Protein AF-A0A8T5K8Q3-F1 (afdb_monomer)

Structure (mmCIF, N/CA/C/O backbone):
data_AF-A0A8T5K8Q3-F1
#
_entry.id   AF-A0A8T5K8Q3-F1
#
loop_
_atom_site.group_PDB
_atom_site.id
_atom_site.type_symbol
_atom_site.label_atom_id
_atom_site.label_alt_id
_atom_site.label_comp_id
_atom_site.label_asym_id
_atom_site.label_entity_id
_atom_site.label_seq_id
_atom_site.pdbx_PDB_ins_code
_atom_site.Cartn_x
_atom_site.Cartn_y
_atom_site.Cartn_z
_atom_site.occupancy
_atom_site.B_iso_or_equiv
_atom_site.auth_seq_id
_atom_site.auth_comp_id
_atom_site.auth_asym_id
_atom_site.auth_atom_id
_atom_site.pdbx_PDB_model_num
ATOM 1 N N . MET A 1 1 ? 31.824 -0.036 -21.227 1.00 46.78 1 MET A N 1
ATOM 2 C CA . MET A 1 1 ? 31.508 -0.936 -20.089 1.00 46.78 1 MET A CA 1
ATOM 3 C C . MET A 1 1 ? 30.564 -0.285 -19.057 1.00 46.78 1 MET A C 1
ATOM 5 O O . MET A 1 1 ? 30.543 -0.722 -17.918 1.00 46.78 1 MET A O 1
ATOM 9 N N . ALA A 1 2 ? 29.751 0.719 -19.426 1.00 45.94 2 ALA A N 1
ATOM 10 C CA . ALA A 1 2 ? 28.902 1.467 -18.480 1.00 45.94 2 ALA A CA 1
ATOM 11 C C . ALA A 1 2 ? 27.417 1.026 -18.449 1.00 45.94 2 ALA A C 1
ATOM 13 O O . ALA A 1 2 ? 26.650 1.515 -17.624 1.00 45.94 2 ALA A O 1
ATOM 14 N N . GLU A 1 3 ? 26.997 0.092 -19.309 1.00 55.12 3 GLU A N 1
ATOM 15 C CA . GLU A 1 3 ? 25.583 -0.316 -19.416 1.00 55.12 3 GLU A CA 1
ATOM 16 C C . GLU A 1 3 ? 25.153 -1.385 -18.399 1.00 55.12 3 GLU A C 1
ATOM 18 O O . GLU A 1 3 ? 24.040 -1.319 -17.881 1.00 55.12 3 GLU A O 1
ATOM 23 N N . THR A 1 4 ? 26.027 -2.324 -18.020 1.00 54.06 4 THR A N 1
ATOM 24 C CA . THR A 1 4 ? 25.674 -3.393 -17.061 1.00 54.06 4 THR A CA 1
ATOM 25 C C . THR A 1 4 ? 25.500 -2.879 -15.628 1.00 54.06 4 THR A C 1
ATOM 27 O O . THR A 1 4 ? 24.653 -3.384 -14.891 1.00 54.06 4 THR A 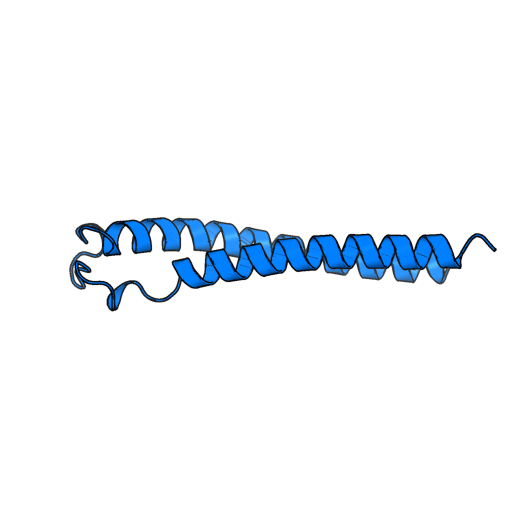O 1
ATOM 30 N N . GLY A 1 5 ? 26.247 -1.837 -15.242 1.00 55.88 5 GLY A N 1
ATOM 31 C CA . GLY A 1 5 ? 26.129 -1.200 -13.926 1.00 55.88 5 GLY A CA 1
ATOM 32 C C . GLY A 1 5 ? 24.801 -0.462 -13.728 1.00 55.88 5 GLY A C 1
ATOM 33 O O . GLY A 1 5 ? 24.216 -0.534 -12.649 1.00 55.88 5 GLY A O 1
ATOM 34 N N . SER A 1 6 ? 24.281 0.183 -14.781 1.00 62.59 6 SER A N 1
ATOM 35 C CA . SER A 1 6 ? 22.993 0.889 -14.718 1.00 62.59 6 SER A CA 1
ATOM 36 C C . SER A 1 6 ? 21.811 -0.074 -14.609 1.00 62.59 6 SER A C 1
ATOM 38 O O . SER A 1 6 ? 20.881 0.199 -13.856 1.00 62.59 6 SER A O 1
ATOM 40 N N . LEU A 1 7 ? 21.862 -1.223 -15.293 1.00 64.56 7 LEU A N 1
ATOM 41 C CA . LEU A 1 7 ? 20.812 -2.248 -15.235 1.00 64.56 7 LEU A CA 1
ATOM 42 C C . LEU A 1 7 ? 20.738 -2.927 -13.861 1.00 64.56 7 LEU A C 1
ATOM 44 O O . LEU A 1 7 ? 19.664 -2.981 -13.269 1.00 64.56 7 LEU A O 1
ATOM 48 N N . MET A 1 8 ? 21.871 -3.372 -13.309 1.00 69.62 8 MET A N 1
ATOM 49 C CA . MET A 1 8 ? 21.898 -3.983 -11.970 1.00 69.62 8 MET A CA 1
ATOM 50 C C . MET A 1 8 ? 21.522 -2.989 -10.861 1.00 69.62 8 MET A C 1
ATOM 52 O O . MET A 1 8 ? 20.864 -3.373 -9.896 1.00 69.62 8 MET A O 1
ATOM 56 N N . GLY A 1 9 ? 21.870 -1.705 -11.015 1.00 71.69 9 GLY A N 1
ATOM 57 C CA . GLY A 1 9 ? 21.434 -0.642 -10.106 1.00 71.69 9 GLY A CA 1
ATOM 58 C C . GLY A 1 9 ? 19.925 -0.377 -10.167 1.00 71.69 9 GLY A C 1
ATOM 59 O O . GLY A 1 9 ? 19.278 -0.267 -9.126 1.00 71.69 9 GLY A O 1
ATOM 60 N N . MET A 1 10 ? 19.342 -0.339 -11.372 1.00 71.56 10 MET A N 1
ATOM 61 C CA . MET A 1 10 ? 17.894 -0.160 -11.558 1.00 71.56 10 MET A CA 1
ATOM 62 C C . MET A 1 10 ? 17.098 -1.343 -11.003 1.00 71.56 10 MET A C 1
ATOM 64 O O . MET A 1 10 ? 16.101 -1.147 -10.310 1.00 71.56 10 MET A O 1
ATOM 68 N N . VAL A 1 11 ? 17.565 -2.568 -11.258 1.00 72.25 11 VAL A N 1
ATOM 69 C CA . VAL A 1 11 ? 16.951 -3.792 -10.729 1.00 72.25 11 VAL A CA 1
ATOM 70 C C . VAL A 1 11 ? 17.038 -3.823 -9.199 1.00 72.25 11 VAL A C 1
ATOM 72 O O . VAL A 1 11 ? 16.046 -4.129 -8.542 1.00 72.25 11 VAL A O 1
ATOM 75 N N . GLY A 1 12 ? 18.174 -3.432 -8.610 1.00 75.62 12 GLY A N 1
ATOM 76 C CA . GLY A 1 12 ? 18.335 -3.349 -7.155 1.00 75.62 12 GLY A CA 1
ATOM 77 C C . GLY A 1 12 ? 17.386 -2.345 -6.490 1.00 75.62 12 GLY A C 1
ATOM 78 O O . GLY A 1 12 ? 16.754 -2.667 -5.482 1.00 75.62 12 GLY A O 1
ATOM 79 N N . ALA A 1 13 ? 17.220 -1.157 -7.078 1.00 75.12 13 ALA A N 1
ATOM 80 C CA . ALA A 1 13 ? 16.266 -0.159 -6.593 1.00 75.12 13 ALA A CA 1
ATOM 81 C C . ALA A 1 13 ? 14.812 -0.656 -6.691 1.00 75.12 13 ALA A C 1
ATOM 83 O O . ALA A 1 13 ? 14.013 -0.437 -5.780 1.00 75.12 13 ALA A O 1
ATOM 84 N N . PHE A 1 14 ? 14.481 -1.380 -7.761 1.00 71.50 14 PHE A N 1
ATOM 85 C CA . PHE A 1 14 ? 13.155 -1.960 -7.955 1.00 71.50 14 PHE A CA 1
ATOM 86 C C . PHE A 1 14 ? 12.837 -3.042 -6.918 1.00 71.50 14 PHE A C 1
ATOM 88 O O . PHE A 1 14 ? 11.760 -3.035 -6.325 1.00 71.50 14 PHE A O 1
ATOM 95 N N . ILE A 1 15 ? 13.793 -3.935 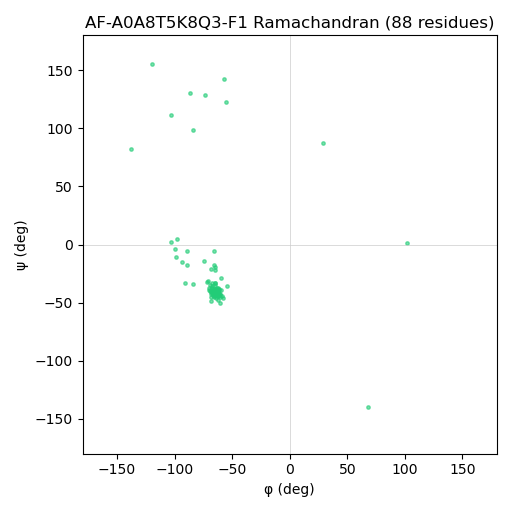-6.647 1.00 78.12 15 ILE A N 1
ATOM 96 C CA . ILE A 1 15 ? 13.661 -4.977 -5.623 1.00 78.12 15 ILE A CA 1
ATOM 97 C C . ILE A 1 15 ? 13.471 -4.343 -4.239 1.00 78.12 15 ILE A C 1
ATOM 99 O O . ILE A 1 15 ? 12.607 -4.782 -3.486 1.00 78.12 15 ILE A O 1
ATOM 103 N N . ALA A 1 16 ? 14.205 -3.276 -3.913 1.00 74.50 16 ALA A N 1
ATOM 104 C CA . ALA A 1 16 ? 14.054 -2.580 -2.636 1.00 74.50 16 ALA A CA 1
ATOM 105 C C . ALA A 1 16 ? 12.647 -1.977 -2.455 1.00 74.50 16 ALA A C 1
ATOM 107 O O . ALA A 1 16 ? 12.037 -2.135 -1.395 1.00 74.50 16 ALA A O 1
ATOM 108 N N . VAL A 1 17 ? 12.106 -1.337 -3.497 1.00 79.50 17 VAL A N 1
ATOM 109 C CA . VAL A 1 17 ? 10.746 -0.772 -3.479 1.00 79.50 17 VAL A CA 1
ATOM 110 C C . VAL A 1 17 ? 9.690 -1.877 -3.402 1.00 79.50 17 VAL A C 1
ATOM 112 O O . VAL A 1 17 ? 8.752 -1.767 -2.615 1.00 79.50 17 VAL A O 1
ATOM 115 N N . ALA A 1 18 ? 9.863 -2.968 -4.152 1.00 72.75 18 ALA A N 1
ATOM 116 C CA . ALA A 1 18 ? 8.961 -4.116 -4.124 1.00 72.75 18 ALA A CA 1
ATOM 117 C C . ALA A 1 18 ? 8.945 -4.820 -2.755 1.00 72.75 18 ALA A C 1
ATOM 119 O O . ALA A 1 18 ? 7.877 -5.200 -2.284 1.00 72.75 18 ALA A O 1
ATOM 120 N N . ILE A 1 19 ? 10.097 -4.949 -2.085 1.00 81.25 19 ILE A N 1
ATOM 121 C CA . ILE A 1 19 ? 10.188 -5.521 -0.732 1.00 81.25 19 ILE A CA 1
ATOM 122 C C . ILE A 1 19 ? 9.524 -4.598 0.293 1.00 81.25 19 ILE A C 1
ATOM 124 O O . ILE A 1 19 ? 8.751 -5.075 1.119 1.00 81.25 19 ILE A O 1
ATOM 128 N N . MET A 1 20 ? 9.770 -3.284 0.236 1.00 80.00 20 MET A N 1
ATOM 129 C CA . MET A 1 20 ? 9.121 -2.331 1.148 1.00 80.00 20 MET A CA 1
ATOM 130 C C . MET A 1 20 ? 7.600 -2.310 0.975 1.00 80.00 20 MET A C 1
ATOM 132 O O . MET A 1 20 ? 6.868 -2.314 1.963 1.00 80.00 20 MET A O 1
ATOM 136 N N . LEU A 1 21 ? 7.119 -2.368 -0.270 1.00 78.06 21 LEU A N 1
ATOM 137 C CA . LEU A 1 21 ? 5.694 -2.522 -0.556 1.00 78.06 21 LEU A CA 1
ATOM 138 C C . LEU A 1 21 ? 5.161 -3.873 -0.069 1.00 78.06 21 LEU A C 1
ATOM 140 O O . LEU A 1 21 ? 4.102 -3.900 0.543 1.00 78.06 21 LEU A O 1
ATOM 144 N N . GLY A 1 22 ? 5.891 -4.971 -0.274 1.00 73.38 22 GLY A N 1
ATOM 145 C CA . GLY A 1 22 ? 5.491 -6.309 0.170 1.00 73.38 22 GLY A CA 1
ATOM 146 C C . GLY A 1 22 ? 5.414 -6.457 1.692 1.00 73.38 22 GLY A C 1
ATOM 147 O O . GLY A 1 22 ? 4.499 -7.084 2.209 1.00 73.38 22 GLY A O 1
ATOM 148 N N . ILE A 1 23 ? 6.329 -5.845 2.443 1.00 76.94 23 ILE A N 1
ATOM 149 C CA . ILE A 1 23 ? 6.237 -5.829 3.910 1.00 76.94 23 ILE A CA 1
ATOM 150 C C . ILE A 1 23 ? 5.068 -4.933 4.346 1.00 76.94 23 ILE A C 1
ATOM 152 O O . ILE A 1 23 ? 4.310 -5.304 5.243 1.00 76.94 23 ILE A O 1
ATOM 156 N N . GLY A 1 24 ? 4.867 -3.798 3.667 1.00 70.75 24 GLY A N 1
ATOM 157 C CA . GLY A 1 24 ? 3.724 -2.915 3.891 1.00 70.75 24 GLY A CA 1
ATOM 158 C C . GLY A 1 24 ? 2.376 -3.608 3.671 1.00 70.75 24 GLY A C 1
ATOM 159 O O . GLY A 1 24 ? 1.494 -3.474 4.513 1.00 70.75 24 GLY A O 1
ATOM 160 N N . THR A 1 25 ? 2.223 -4.398 2.600 1.00 70.75 25 THR A N 1
ATOM 161 C CA . THR A 1 25 ? 0.988 -5.149 2.304 1.00 70.75 25 THR A CA 1
ATOM 162 C C . THR A 1 25 ? 0.718 -6.247 3.327 1.00 70.75 25 THR A C 1
ATOM 164 O O . THR A 1 25 ? -0.434 -6.456 3.690 1.00 70.75 25 THR A O 1
ATOM 167 N N . ILE A 1 26 ? 1.752 -6.949 3.801 1.00 66.00 26 ILE A N 1
ATOM 168 C CA . ILE A 1 26 ? 1.612 -8.044 4.772 1.00 66.00 26 ILE A CA 1
ATOM 169 C C . ILE A 1 26 ? 1.167 -7.505 6.135 1.00 66.00 26 ILE A C 1
ATOM 171 O O . ILE A 1 26 ? 0.275 -8.079 6.758 1.00 66.00 26 ILE A O 1
ATOM 175 N N . ILE A 1 27 ? 1.742 -6.383 6.580 1.00 68.06 27 ILE A N 1
ATOM 176 C CA . ILE A 1 27 ? 1.337 -5.721 7.830 1.00 68.06 27 ILE A CA 1
ATOM 177 C C . ILE A 1 27 ? -0.118 -5.241 7.733 1.00 68.06 27 ILE A C 1
ATOM 179 O O . ILE A 1 27 ? -0.891 -5.419 8.672 1.00 68.06 27 ILE A O 1
ATOM 183 N N . LEU A 1 28 ? -0.503 -4.688 6.582 1.00 63.81 28 LEU A N 1
ATOM 184 C CA . LEU A 1 28 ? -1.866 -4.229 6.318 1.00 63.81 28 LEU A CA 1
ATOM 185 C C . LEU A 1 28 ? -2.872 -5.391 6.241 1.00 63.81 28 LEU A C 1
ATOM 187 O O . LEU A 1 28 ? -3.972 -5.306 6.778 1.00 63.81 28 LEU A O 1
ATOM 191 N N . GLY A 1 29 ? -2.481 -6.506 5.619 1.00 63.31 29 GLY A N 1
ATOM 192 C CA . GLY A 1 29 ? -3.299 -7.714 5.505 1.00 63.31 29 GLY A CA 1
ATOM 193 C C . GLY A 1 29 ? -3.541 -8.392 6.854 1.00 63.31 29 GLY A C 1
ATOM 194 O O . GLY A 1 29 ? -4.662 -8.803 7.144 1.00 63.31 29 GLY A O 1
ATOM 195 N N . GLY A 1 30 ? -2.526 -8.433 7.725 1.00 62.97 30 GLY A N 1
ATOM 196 C CA . GLY A 1 30 ? -2.658 -8.968 9.084 1.00 62.97 30 GLY A CA 1
ATOM 197 C C . GLY A 1 30 ? -3.596 -8.159 9.986 1.00 62.97 30 GLY A C 1
ATOM 198 O O . GLY A 1 30 ? -4.126 -8.703 10.949 1.00 62.97 30 GLY A O 1
ATOM 199 N N . ALA A 1 31 ? -3.835 -6.885 9.663 1.00 58.69 31 ALA A N 1
ATOM 200 C CA . ALA A 1 31 ? -4.725 -6.007 10.416 1.00 58.69 31 ALA A CA 1
ATOM 201 C C . ALA A 1 31 ? -6.139 -5.873 9.814 1.00 58.69 31 ALA A C 1
ATOM 203 O O . ALA A 1 31 ? -7.024 -5.334 10.470 1.00 58.69 31 ALA A O 1
ATOM 204 N N . ALA A 1 32 ? -6.352 -6.374 8.592 1.00 60.59 32 ALA A N 1
ATOM 205 C CA . ALA A 1 32 ? -7.649 -6.420 7.911 1.00 60.59 32 ALA A CA 1
ATOM 206 C C . ALA A 1 32 ? -8.302 -7.817 7.923 1.00 60.59 32 ALA A C 1
ATOM 208 O O . ALA A 1 32 ? -9.344 -8.030 7.304 1.00 60.59 32 ALA A O 1
ATOM 209 N N . THR A 1 33 ? -7.667 -8.796 8.574 1.00 61.62 33 THR A N 1
ATOM 210 C CA . THR A 1 33 ? -8.164 -10.173 8.629 1.00 61.62 33 THR A CA 1
ATOM 211 C C . THR A 1 33 ? -9.186 -10.297 9.758 1.00 61.62 33 THR A C 1
ATOM 213 O O . THR A 1 33 ? -8.813 -10.415 10.917 1.00 61.62 33 THR A O 1
ATOM 216 N N . ASP A 1 34 ? -10.464 -10.229 9.385 1.00 69.75 34 ASP A N 1
ATOM 217 C CA . ASP A 1 34 ? -11.660 -10.625 10.140 1.00 69.75 34 ASP A CA 1
ATOM 218 C C . ASP A 1 34 ? -11.558 -10.541 11.680 1.00 69.75 34 ASP A C 1
ATOM 220 O O . ASP A 1 34 ? -11.270 -11.516 12.384 1.00 69.75 34 ASP A O 1
ATOM 224 N N . CYS A 1 35 ? -11.865 -9.357 12.216 1.00 73.00 35 CYS A N 1
ATOM 225 C CA . CYS A 1 35 ? -11.859 -9.088 13.654 1.00 73.00 35 CYS A CA 1
ATOM 226 C C . CYS A 1 35 ? -12.928 -9.868 14.446 1.00 73.00 35 CYS A C 1
ATOM 228 O O . CYS A 1 35 ? -12.926 -9.803 15.677 1.00 73.00 35 CYS A O 1
ATOM 230 N N . SER A 1 36 ? -13.818 -10.619 13.779 1.00 74.12 36 SER A N 1
ATOM 231 C CA . SER A 1 36 ? -14.903 -11.378 14.421 1.00 74.12 36 SER A CA 1
ATOM 232 C C . SER A 1 36 ? -14.430 -12.517 15.326 1.00 74.12 36 SER A C 1
ATOM 234 O O . SER A 1 36 ? -15.163 -12.965 16.207 1.00 74.12 36 SER A O 1
ATOM 236 N N . THR A 1 37 ? -13.188 -12.966 15.144 1.00 74.19 37 THR A N 1
ATOM 237 C CA . THR A 1 37 ? -12.563 -14.024 15.950 1.00 74.19 37 THR A CA 1
ATOM 238 C C . THR A 1 37 ? -11.834 -13.497 17.188 1.00 74.19 37 THR A C 1
ATOM 240 O O . THR A 1 37 ? -11.374 -14.287 18.015 1.00 74.19 37 THR A O 1
ATOM 243 N N . VAL A 1 38 ? -11.737 -12.173 17.355 1.00 75.31 38 VAL A N 1
ATOM 244 C CA . VAL A 1 38 ? -10.998 -11.548 18.455 1.00 75.31 38 VAL A CA 1
ATOM 245 C C . VAL A 1 38 ? -11.883 -11.412 19.692 1.00 75.31 38 VAL A C 1
ATOM 247 O O . VAL A 1 38 ? -12.993 -10.883 19.647 1.00 75.31 38 VAL A O 1
ATOM 250 N N . THR A 1 39 ? -11.363 -11.852 20.837 1.00 74.44 39 THR A N 1
ATOM 251 C CA . THR A 1 39 ? -12.036 -11.729 22.134 1.00 74.44 39 THR A CA 1
ATOM 252 C C . THR A 1 39 ? -12.404 -10.268 22.418 1.00 74.44 39 THR A C 1
ATOM 254 O O . THR A 1 39 ? -11.530 -9.401 22.443 1.00 74.44 39 THR A O 1
ATOM 257 N N . GLY A 1 40 ? -13.693 -9.998 22.650 1.00 73.56 40 GLY A N 1
ATOM 258 C CA . GLY A 1 40 ? -14.226 -8.643 22.853 1.00 73.56 40 GLY A CA 1
ATOM 259 C C . GLY A 1 40 ? -14.930 -8.040 21.630 1.00 73.56 40 GLY A C 1
ATOM 260 O O . GLY A 1 40 ? -15.390 -6.900 21.715 1.00 73.56 40 GLY A O 1
ATOM 261 N N . TYR A 1 41 ? -15.030 -8.784 20.523 1.00 75.31 41 TYR A N 1
ATOM 262 C CA . TYR A 1 41 ? -15.816 -8.409 19.347 1.00 75.31 41 TYR A CA 1
ATOM 263 C C . TYR A 1 41 ? -17.324 -8.561 19.594 1.00 75.31 41 TYR A C 1
ATOM 265 O O . TYR A 1 41 ? -17.791 -9.623 20.008 1.00 75.31 41 TYR A O 1
ATOM 273 N N . ASP A 1 42 ? -18.087 -7.505 19.309 1.00 79.12 42 ASP A N 1
ATOM 274 C CA . ASP A 1 42 ? -19.550 -7.516 19.365 1.00 79.12 42 ASP A CA 1
ATOM 275 C C . ASP A 1 42 ? -20.136 -7.601 17.947 1.00 79.12 42 ASP A C 1
ATOM 277 O O . ASP A 1 42 ? -20.059 -6.657 17.161 1.00 79.12 42 ASP A O 1
ATOM 281 N N . SER A 1 43 ? -20.754 -8.744 17.634 1.00 75.69 43 SER A N 1
ATOM 282 C CA . SER A 1 43 ? -21.381 -9.008 16.328 1.00 75.69 43 SER A CA 1
ATOM 283 C C . SER A 1 43 ? -22.628 -8.165 16.034 1.00 75.69 43 SER A C 1
ATOM 285 O O . SER A 1 43 ? -23.002 -8.010 14.875 1.00 75.69 43 SER A O 1
ATOM 287 N N . THR A 1 44 ? -23.279 -7.623 17.066 1.00 78.81 44 THR A N 1
ATOM 288 C CA . THR A 1 44 ? -24.480 -6.787 16.921 1.00 78.81 44 THR A CA 1
ATOM 289 C C . THR A 1 44 ? -24.128 -5.312 16.793 1.00 78.81 44 THR A C 1
ATOM 291 O O . THR A 1 44 ? -24.789 -4.585 16.051 1.00 78.81 44 THR A O 1
ATOM 294 N N . THR A 1 45 ? -23.053 -4.884 17.461 1.00 75.94 45 THR A N 1
ATOM 295 C CA . THR A 1 45 ? -22.570 -3.503 17.424 1.00 75.94 45 THR A CA 1
ATOM 296 C C . THR A 1 45 ? -21.042 -3.476 17.320 1.00 75.94 45 THR A C 1
ATOM 298 O O . THR A 1 45 ? -20.365 -3.255 18.324 1.00 75.94 45 THR A O 1
ATOM 301 N N . PRO A 1 46 ? -20.458 -3.621 16.113 1.00 69.62 46 PRO A N 1
ATOM 302 C CA . PRO A 1 46 ? -19.004 -3.684 15.935 1.00 69.62 46 PRO A CA 1
ATOM 303 C C . PRO A 1 46 ? -18.277 -2.479 16.547 1.00 69.62 46 PRO A C 1
ATOM 305 O O . PRO A 1 46 ? -17.222 -2.629 17.155 1.00 69.62 46 PRO A O 1
ATOM 308 N N . ALA A 1 47 ? -18.886 -1.290 16.483 1.00 69.56 47 ALA A N 1
ATOM 309 C CA . ALA A 1 47 ? -18.365 -0.055 17.074 1.00 69.56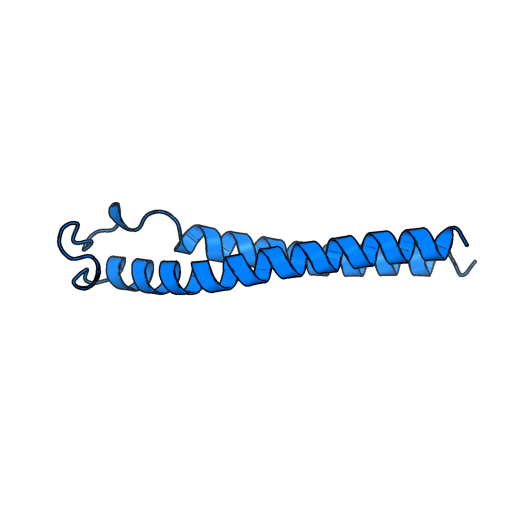 47 ALA A CA 1
ATOM 310 C C . ALA A 1 47 ? -18.290 -0.058 18.616 1.00 69.56 47 ALA A C 1
ATOM 312 O O . ALA A 1 47 ? -17.581 0.768 19.185 1.00 69.56 47 ALA A O 1
ATOM 313 N N . SER A 1 48 ? -19.001 -0.969 19.287 1.00 74.62 48 SER A N 1
ATOM 314 C CA . SER A 1 48 ? -18.956 -1.172 20.740 1.00 74.62 48 SER A CA 1
ATOM 315 C C . SER A 1 48 ? -18.035 -2.329 21.150 1.00 74.62 48 SER A C 1
ATOM 317 O O . SER A 1 48 ? -17.975 -2.668 22.334 1.00 74.62 48 SER A O 1
ATOM 319 N N . SER A 1 49 ? -17.315 -2.940 20.199 1.00 78.56 49 SER A N 1
ATOM 320 C CA . SER A 1 49 ? -16.284 -3.936 20.506 1.00 78.56 49 SER A CA 1
ATOM 321 C C . SER A 1 49 ? -15.241 -3.326 21.440 1.00 78.56 49 SER A C 1
ATOM 323 O O . SER A 1 49 ? -14.893 -2.152 21.318 1.00 78.56 49 SER A O 1
ATOM 325 N N . THR A 1 50 ? -14.731 -4.114 22.381 1.00 82.38 50 THR A N 1
ATOM 326 C CA . THR A 1 50 ? -13.808 -3.635 23.421 1.00 82.38 50 THR A CA 1
ATOM 327 C C . THR A 1 50 ? -12.463 -4.355 23.354 1.00 82.38 50 THR A C 1
ATOM 329 O O . THR A 1 50 ? -12.351 -5.461 22.825 1.00 82.38 50 THR A O 1
ATOM 332 N N . GLY A 1 51 ? -11.410 -3.712 23.866 1.00 81.19 51 GLY A N 1
ATOM 333 C CA . GLY A 1 51 ? -10.060 -4.284 23.904 1.00 81.19 51 GLY A CA 1
ATOM 334 C C . GLY A 1 51 ? -9.420 -4.439 22.518 1.00 81.19 51 GLY A C 1
ATOM 335 O O . GLY A 1 51 ? -9.557 -3.570 21.657 1.00 81.19 51 GLY A O 1
ATOM 336 N N . TRP A 1 52 ? -8.722 -5.559 22.296 1.00 75.00 52 TRP A N 1
ATOM 337 C CA . TRP A 1 52 ? -8.009 -5.842 21.040 1.00 75.00 52 TRP A CA 1
ATOM 338 C C . TRP A 1 52 ? -8.923 -5.868 19.807 1.00 75.00 52 TRP A C 1
ATOM 340 O O . TRP A 1 52 ? -8.477 -5.504 18.721 1.00 75.00 52 TRP A O 1
ATOM 350 N N . ALA A 1 53 ? -10.201 -6.229 19.965 1.00 75.00 53 ALA A N 1
ATOM 351 C CA . ALA A 1 53 ? -11.175 -6.209 18.873 1.00 75.00 53 ALA A CA 1
ATOM 352 C C . ALA A 1 53 ? -11.450 -4.781 18.364 1.00 75.00 53 ALA A C 1
ATOM 354 O O . ALA A 1 53 ? -11.603 -4.562 17.164 1.00 75.00 53 ALA A O 1
ATOM 355 N N . GLN A 1 54 ? -11.432 -3.787 19.258 1.00 78.56 54 GLN A N 1
ATOM 356 C CA . GLN A 1 54 ? -11.595 -2.378 18.898 1.00 78.56 54 GLN A CA 1
ATOM 357 C C . GLN A 1 54 ? -10.383 -1.853 18.119 1.00 78.56 54 GLN A C 1
ATOM 359 O O . GLN A 1 54 ? -10.542 -1.088 17.166 1.00 78.56 54 GLN A O 1
ATOM 364 N N . GLN A 1 55 ? -9.170 -2.254 18.512 1.00 76.31 55 GLN A N 1
ATOM 365 C CA . GLN A 1 55 ? -7.941 -1.924 17.781 1.00 76.31 55 GLN A CA 1
ATOM 366 C C . GLN A 1 55 ? -7.885 -2.613 16.417 1.00 76.31 55 GLN A C 1
ATOM 368 O O . GLN A 1 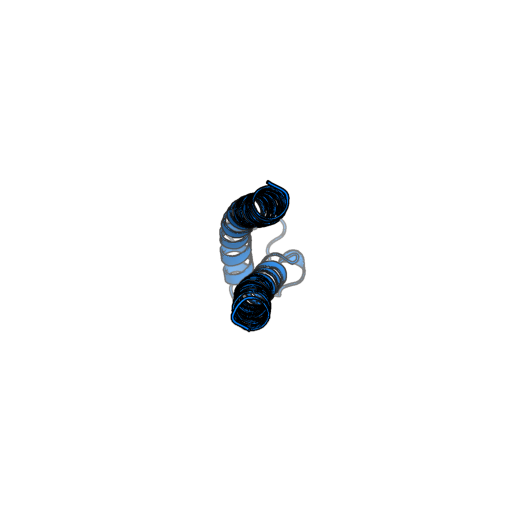55 ? -7.447 -2.001 15.448 1.00 76.31 55 GLN A O 1
ATOM 373 N N . CYS A 1 56 ? -8.371 -3.850 16.330 1.00 78.00 56 CYS A N 1
ATOM 374 C CA . CYS A 1 56 ? -8.501 -4.566 15.069 1.00 78.00 56 CYS A CA 1
ATOM 375 C C . CYS A 1 56 ? -9.436 -3.818 14.107 1.00 78.00 56 CYS A C 1
ATOM 377 O O . CYS A 1 56 ? -9.020 -3.480 13.007 1.00 78.00 56 CYS A O 1
ATOM 379 N N . LEU A 1 57 ? -10.639 -3.429 14.548 1.00 78.44 57 LEU A N 1
ATOM 380 C CA . LEU A 1 57 ? -11.591 -2.682 13.712 1.00 78.44 57 LEU A CA 1
ATOM 381 C C . LEU A 1 57 ? -11.068 -1.306 13.266 1.00 78.44 57 LEU A C 1
ATOM 383 O O . LEU A 1 57 ? -11.304 -0.883 12.132 1.00 78.44 57 LEU A O 1
ATOM 387 N N . GLN A 1 58 ? -10.341 -0.596 14.136 1.00 79.06 58 GLN A N 1
ATOM 388 C CA . GLN A 1 58 ? -9.703 0.668 13.755 1.00 79.06 58 GLN A CA 1
ATOM 389 C C . GLN A 1 58 ? -8.592 0.460 12.722 1.00 79.06 58 GLN A C 1
ATOM 391 O O . GLN A 1 58 ? -8.504 1.222 11.756 1.00 79.06 58 GLN A O 1
ATOM 396 N N . ASN A 1 59 ? -7.784 -0.589 12.880 1.00 74.75 59 ASN A N 1
ATOM 397 C CA . ASN A 1 59 ? -6.742 -0.905 11.916 1.00 74.75 59 ASN A CA 1
ATOM 398 C C . ASN A 1 59 ? -7.304 -1.461 10.604 1.00 74.75 59 ASN A C 1
ATOM 400 O O . ASN A 1 59 ? -6.725 -1.176 9.564 1.00 74.75 59 ASN A O 1
ATOM 404 N N . GLU A 1 60 ? -8.415 -2.196 10.609 1.00 73.25 60 GLU A N 1
ATOM 405 C CA . GLU A 1 60 ? -9.091 -2.684 9.402 1.00 73.25 60 GLU A CA 1
ATOM 406 C C . GLU A 1 60 ? -9.586 -1.507 8.548 1.00 73.25 60 GLU A C 1
ATOM 408 O O . GLU A 1 60 ? -9.291 -1.425 7.353 1.00 73.25 60 GLU A O 1
ATOM 413 N N . SER A 1 61 ? -10.250 -0.535 9.181 1.00 73.94 61 SER A N 1
ATOM 414 C CA . SER A 1 61 ? -10.678 0.716 8.541 1.00 73.94 61 SER A CA 1
ATOM 415 C C . SER A 1 61 ? -9.496 1.490 7.942 1.00 73.94 61 SER A C 1
ATOM 417 O O . SER A 1 61 ? -9.522 1.897 6.777 1.00 73.94 61 SER A O 1
ATOM 419 N N . GLN A 1 62 ? -8.404 1.635 8.698 1.00 68.56 62 GLN A N 1
ATOM 420 C CA . GLN A 1 62 ? -7.192 2.299 8.215 1.00 68.56 62 GLN A CA 1
ATOM 421 C C . GLN A 1 62 ? -6.488 1.502 7.101 1.00 68.56 62 GLN A C 1
ATOM 423 O O . GLN A 1 62 ? -5.925 2.078 6.166 1.00 68.56 62 GLN A O 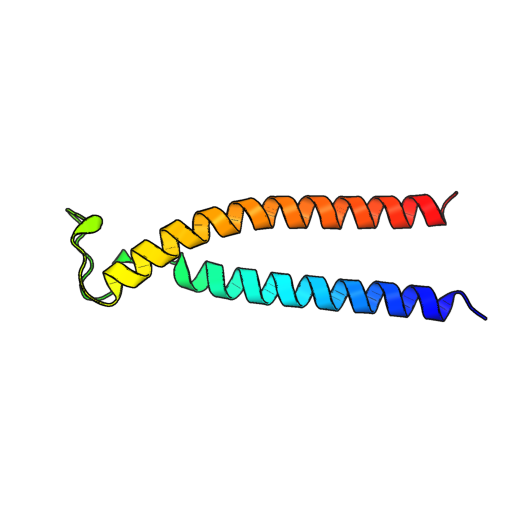1
ATOM 428 N N . SER A 1 63 ? -6.569 0.175 7.160 1.00 70.75 63 SER A N 1
ATOM 429 C CA . SER A 1 63 ? -5.992 -0.743 6.180 1.00 70.75 63 SER A CA 1
ATOM 430 C C . SER A 1 63 ? -6.715 -0.678 4.839 1.00 70.75 63 SER A C 1
ATOM 432 O O . SER A 1 63 ? -6.059 -0.721 3.801 1.00 70.75 63 SER A O 1
ATOM 434 N N . GLN A 1 64 ? -8.034 -0.463 4.813 1.00 65.44 64 GLN A N 1
ATOM 435 C CA . GLN A 1 64 ? -8.769 -0.243 3.559 1.00 65.44 64 GLN A CA 1
ATOM 436 C C . GLN A 1 64 ? -8.280 1.003 2.802 1.00 65.44 64 GLN A C 1
ATOM 438 O O . GLN A 1 64 ? -8.128 0.966 1.577 1.00 65.44 64 GLN A O 1
ATOM 443 N N . ALA A 1 65 ? -7.952 2.088 3.513 1.00 65.62 65 ALA A N 1
ATOM 444 C CA . ALA A 1 65 ? -7.363 3.278 2.895 1.00 65.62 65 ALA A CA 1
ATOM 445 C C .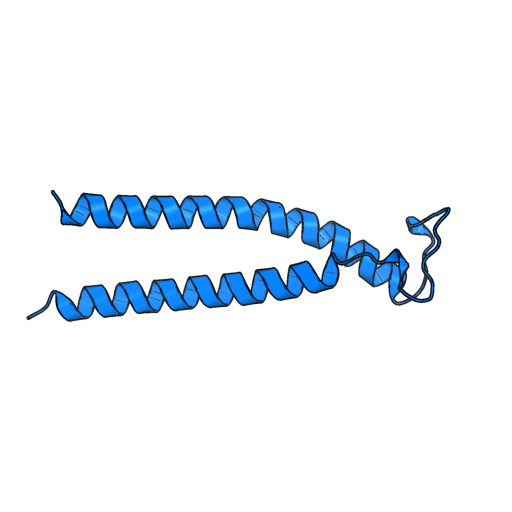 ALA A 1 65 ? -5.966 2.989 2.313 1.00 65.62 65 ALA A C 1
ATOM 447 O O . ALA A 1 65 ? -5.635 3.449 1.216 1.00 65.62 65 ALA A O 1
ATOM 448 N N . GLY A 1 66 ? -5.164 2.176 3.007 1.00 67.44 66 GLY A N 1
ATOM 449 C CA . GLY A 1 66 ? -3.858 1.741 2.517 1.00 67.44 66 GLY A CA 1
ATOM 450 C C . GLY A 1 66 ? -3.942 0.808 1.302 1.00 67.44 66 GLY A C 1
ATOM 451 O O . GLY A 1 66 ? -3.135 0.954 0.388 1.00 67.44 66 GLY A O 1
ATOM 452 N N . TYR A 1 67 ? -4.944 -0.078 1.221 1.00 69.38 67 TYR A N 1
ATOM 453 C CA . TYR A 1 67 ? -5.163 -0.963 0.065 1.00 69.38 67 TYR A CA 1
ATOM 454 C C . TYR A 1 67 ? -5.461 -0.191 -1.228 1.00 69.38 67 TYR A C 1
ATOM 456 O O . TYR A 1 67 ? -4.950 -0.547 -2.292 1.00 69.38 67 TYR A O 1
ATOM 464 N N . SER A 1 68 ? -6.235 0.894 -1.142 1.00 67.62 68 SER A N 1
ATOM 465 C CA . SER A 1 68 ? -6.513 1.770 -2.289 1.00 67.62 68 SER A CA 1
ATOM 466 C C . SER A 1 68 ? -5.235 2.429 -2.827 1.00 67.62 68 SER A C 1
ATOM 468 O O . SER A 1 68 ? -4.961 2.404 -4.029 1.00 67.62 68 SER A O 1
ATOM 470 N N . LEU A 1 69 ? -4.385 2.936 -1.927 1.00 68.50 69 LEU A N 1
ATOM 471 C CA . LEU A 1 69 ? -3.086 3.516 -2.283 1.00 68.50 69 LEU A CA 1
ATOM 472 C C . LEU A 1 69 ? -2.127 2.474 -2.872 1.00 68.50 69 LEU A C 1
ATOM 474 O O . LEU A 1 69 ? -1.350 2.790 -3.771 1.00 68.50 69 LEU A O 1
ATOM 478 N N . LEU A 1 70 ? -2.214 1.228 -2.410 1.00 74.12 70 LEU A N 1
ATOM 479 C CA . LEU A 1 70 ? -1.414 0.106 -2.895 1.00 74.12 70 LEU A CA 1
ATOM 480 C C . LEU A 1 70 ? -1.739 -0.279 -4.339 1.00 74.12 70 LEU A C 1
ATOM 482 O O . LEU A 1 70 ? -0.842 -0.525 -5.140 1.00 74.12 70 LEU A O 1
ATOM 486 N N . MET A 1 71 ? -3.022 -0.294 -4.700 1.00 71.75 71 MET A N 1
ATOM 487 C CA . MET A 1 71 ? -3.422 -0.508 -6.091 1.00 71.75 71 MET A CA 1
ATOM 488 C C . MET A 1 71 ? -2.863 0.585 -7.007 1.00 71.75 71 MET A C 1
ATOM 490 O O . MET A 1 71 ? -2.324 0.291 -8.072 1.00 71.75 71 MET A O 1
ATOM 494 N N . ILE A 1 72 ? -2.921 1.844 -6.568 1.00 78.56 72 ILE A N 1
ATOM 495 C CA . ILE A 1 72 ? -2.378 2.975 -7.328 1.00 78.56 72 ILE A CA 1
ATOM 496 C C . ILE A 1 72 ? -0.852 2.861 -7.465 1.00 78.56 72 ILE A C 1
ATOM 498 O O . ILE A 1 72 ? -0.322 3.069 -8.558 1.00 78.56 72 ILE A O 1
ATOM 502 N N . THR A 1 73 ? -0.127 2.493 -6.404 1.00 78.94 73 THR A N 1
ATOM 503 C CA . THR A 1 73 ? 1.337 2.355 -6.469 1.00 78.94 73 THR A CA 1
ATOM 504 C C . THR A 1 73 ? 1.764 1.224 -7.400 1.00 78.94 73 THR A C 1
ATOM 506 O O . THR A 1 73 ? 2.689 1.417 -8.188 1.00 78.94 73 THR A O 1
ATOM 509 N N . LEU A 1 74 ? 1.061 0.088 -7.402 1.00 77.44 74 LEU A N 1
ATOM 510 C CA . LEU A 1 74 ? 1.318 -1.008 -8.342 1.00 77.44 74 LEU A CA 1
ATOM 511 C C . LEU A 1 74 ? 1.106 -0.586 -9.804 1.00 77.44 74 LEU A C 1
ATOM 513 O O . LEU A 1 74 ? 1.915 -0.941 -10.662 1.00 77.44 74 LEU A O 1
ATOM 517 N N . ILE A 1 75 ? 0.077 0.221 -10.090 1.00 82.25 75 ILE A N 1
ATOM 518 C CA . ILE A 1 75 ? -0.172 0.767 -11.435 1.00 82.25 75 ILE A CA 1
ATOM 519 C C . ILE A 1 75 ? 0.971 1.692 -11.874 1.00 82.25 75 ILE A C 1
ATOM 521 O O . ILE A 1 75 ? 1.467 1.572 -12.995 1.00 82.25 75 ILE A O 1
ATOM 525 N N . VAL A 1 76 ? 1.422 2.596 -10.999 1.00 82.44 76 VAL A N 1
ATOM 526 C CA . VAL A 1 76 ? 2.525 3.522 -11.310 1.00 82.44 76 VAL A CA 1
ATOM 527 C C . VAL A 1 76 ? 3.826 2.760 -11.552 1.00 82.44 76 VAL A C 1
ATOM 529 O O . VAL A 1 76 ? 4.529 3.037 -12.522 1.00 82.44 76 VAL A O 1
ATOM 532 N N . VAL A 1 77 ? 4.130 1.765 -10.718 1.00 81.38 77 VAL A N 1
ATOM 533 C CA . VAL A 1 77 ? 5.315 0.913 -10.881 1.00 81.38 77 VAL A CA 1
ATOM 534 C C . VAL A 1 77 ? 5.266 0.163 -12.216 1.00 81.38 77 VAL A C 1
ATOM 536 O O . VAL A 1 77 ? 6.250 0.178 -12.954 1.00 81.38 77 VAL A O 1
ATOM 539 N N . ALA A 1 78 ? 4.120 -0.421 -12.579 1.00 80.44 78 ALA A N 1
ATOM 540 C CA . ALA A 1 78 ? 3.943 -1.084 -13.870 1.00 80.44 78 ALA A CA 1
ATOM 541 C C . ALA A 1 78 ? 4.147 -0.120 -15.054 1.00 80.44 78 ALA A C 1
ATOM 543 O O . ALA A 1 78 ? 4.850 -0.455 -16.008 1.00 80.44 78 ALA A O 1
ATOM 544 N N . ALA A 1 79 ? 3.600 1.097 -14.979 1.00 81.00 79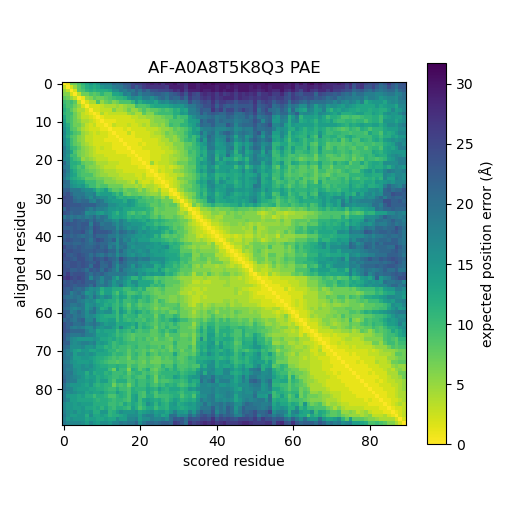 ALA A N 1
ATOM 545 C CA . ALA A 1 79 ? 3.782 2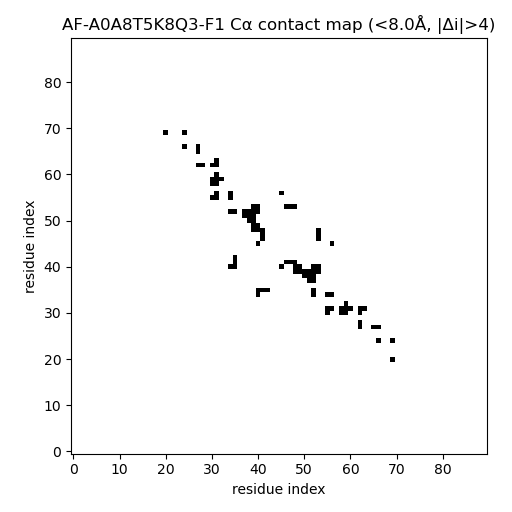.117 -16.010 1.00 81.00 79 ALA A CA 1
ATOM 546 C C . ALA A 1 79 ? 5.256 2.530 -16.168 1.00 81.00 79 ALA A C 1
ATOM 548 O O . ALA A 1 79 ? 5.743 2.652 -17.292 1.00 81.00 79 ALA A O 1
ATOM 549 N N . VAL A 1 80 ? 5.989 2.692 -15.060 1.00 82.25 80 VAL A N 1
ATOM 550 C CA . VAL A 1 80 ? 7.426 3.006 -15.087 1.00 82.25 80 VAL A CA 1
ATOM 551 C C . VAL A 1 80 ? 8.222 1.887 -15.758 1.00 82.25 80 VAL A C 1
ATOM 553 O O . VAL A 1 80 ? 9.087 2.187 -16.574 1.00 82.25 80 VAL A O 1
ATOM 556 N N . VAL A 1 81 ? 7.909 0.615 -15.489 1.00 81.00 81 VAL A N 1
ATOM 557 C CA . VAL A 1 81 ? 8.583 -0.531 -16.132 1.00 81.00 81 VAL A CA 1
ATOM 558 C C . VAL A 1 81 ? 8.338 -0.559 -17.641 1.00 81.00 81 VAL A C 1
ATOM 560 O O . VAL A 1 81 ? 9.263 -0.786 -18.417 1.00 81.00 81 VAL A O 1
ATOM 563 N N . VAL A 1 82 ? 7.110 -0.296 -18.090 1.00 85.00 82 VAL A N 1
ATOM 564 C CA . VAL A 1 82 ? 6.826 -0.228 -19.532 1.00 85.00 82 VAL A CA 1
ATOM 565 C C . VAL A 1 82 ? 7.585 0.937 -20.169 1.00 85.00 82 VAL A C 1
ATOM 567 O O . VAL A 1 82 ? 8.217 0.765 -21.208 1.00 85.00 82 VAL A O 1
ATOM 570 N N . LEU A 1 83 ? 7.588 2.109 -19.529 1.00 82.69 83 LEU A N 1
ATOM 571 C CA . LEU A 1 83 ? 8.299 3.289 -20.025 1.00 82.69 83 LEU A CA 1
ATOM 572 C C . LEU A 1 83 ? 9.817 3.081 -20.090 1.00 82.69 83 LEU A C 1
ATOM 574 O O . LEU A 1 83 ? 10.445 3.561 -21.033 1.00 82.69 83 LEU A O 1
ATOM 578 N N . THR A 1 84 ? 10.422 2.369 -19.134 1.00 79.19 84 THR A N 1
ATOM 579 C CA . THR A 1 84 ? 11.861 2.067 -19.179 1.00 79.19 84 THR A CA 1
ATOM 580 C C . THR A 1 84 ? 12.203 1.098 -20.305 1.00 79.19 84 THR A C 1
ATOM 582 O O . THR A 1 84 ? 13.185 1.332 -21.002 1.00 79.19 84 THR A O 1
ATOM 585 N N . VAL A 1 85 ? 11.385 0.068 -20.548 1.00 81.81 85 VAL A N 1
ATOM 586 C CA . VAL A 1 85 ? 11.590 -0.874 -21.665 1.00 81.81 85 VAL A CA 1
ATOM 587 C C . VAL A 1 85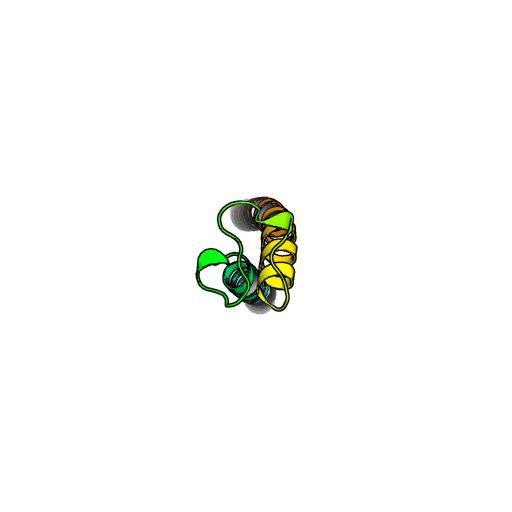 ? 11.414 -0.185 -23.020 1.00 81.81 85 VAL A C 1
ATOM 589 O O . VAL A 1 85 ? 12.256 -0.347 -23.900 1.00 81.81 85 VAL A O 1
ATOM 592 N N . VAL A 1 86 ? 10.370 0.634 -23.187 1.00 82.69 86 VAL A N 1
ATOM 593 C CA . VAL A 1 86 ? 10.135 1.395 -24.429 1.00 82.69 86 VAL A CA 1
ATOM 594 C C . VAL A 1 86 ? 11.310 2.326 -24.732 1.00 82.69 86 VAL A C 1
ATOM 596 O O . VAL A 1 86 ? 11.730 2.430 -25.879 1.00 82.69 86 VAL A O 1
ATOM 599 N N . ARG A 1 87 ? 11.893 2.952 -23.705 1.00 74.56 87 ARG A N 1
ATOM 600 C CA . ARG A 1 87 ? 13.046 3.851 -23.848 1.00 74.56 87 ARG A CA 1
ATOM 601 C C . ARG A 1 87 ? 14.376 3.133 -24.112 1.00 74.56 87 ARG A C 1
ATOM 603 O O . ARG A 1 87 ? 15.338 3.797 -24.466 1.00 74.56 87 ARG A O 1
ATOM 610 N N . MET A 1 88 ? 14.455 1.817 -23.912 1.00 63.62 88 MET A N 1
ATOM 611 C CA . MET A 1 88 ? 15.616 1.014 -24.326 1.00 63.62 88 MET A CA 1
ATOM 612 C C . MET A 1 88 ? 15.482 0.476 -25.758 1.00 63.62 88 MET A C 1
ATOM 614 O O . MET A 1 88 ? 16.478 0.056 -26.339 1.00 63.62 88 MET A O 1
ATOM 618 N N . LEU A 1 89 ? 14.267 0.452 -26.316 1.00 68.12 89 LEU A N 1
ATOM 619 C CA . LEU A 1 89 ? 13.983 -0.054 -27.664 1.00 68.12 89 LEU A CA 1
ATOM 620 C C . LEU A 1 89 ? 13.987 1.032 -28.754 1.00 68.12 89 LEU A C 1
ATOM 622 O O . LEU A 1 89 ? 14.009 0.679 -29.932 1.00 68.12 89 LEU A O 1
ATOM 626 N N . GLY A 1 90 ? 13.940 2.314 -28.382 1.00 56.88 90 GLY A N 1
ATOM 627 C CA . GLY A 1 90 ? 14.033 3.462 -29.294 1.00 56.88 90 GLY A CA 1
ATOM 628 C C . GLY A 1 90 ? 15.266 4.299 -29.014 1.00 56.88 90 GLY A C 1
ATOM 629 O O . GLY A 1 90 ? 15.859 4.788 -29.998 1.00 56.88 90 GLY A O 1
#

Radius of gyration: 19.97 Å; Cα contacts (8 Å, |Δi|>4): 50; chains: 1; bounding box: 56×18×53 Å

Secondary structure (DSSP, 8-state):
--HHHHHHHHHHHHHHHHHHHHHHHHHHHHHSS-GGGSTT--SS-GGG--THHHHHHHHHHHHHHHHHHHHHHHHHHHHHHHHHHHHHH-

Sequence (90 aa):
MAETGSLMGMVGAFIAVAIMLGIGTIILGGAATDCSTVTGYDSTTPASSTGWAQQCLQNESQSQAGYSLLMITLIVVAAVVVLTVVRMLG

Foldseek 3Di:
DPPVVVVVVVVVVLVVVVVVLVVVLVVLCVLQPDLVPPPQADPVCRCRRDDVSNVSVVSNVVSVVVVVVSVVVVVVSVVVVVVVVVVVVD

pLDDT: mean 72.45, std 8.01, range [45.94, 85.0]

Mean predicted aligned error: 11.69 Å

Solvent-accessible surface area (backbone atoms only — not comparable to full-atom values): 4978 Å² total; per-residue (Å²): 137,71,64,67,61,53,52,56,51,51,51,51,55,49,50,53,52,52,49,53,49,52,55,52,51,52,60,37,48,70,35,50,59,67,45,81,79,34,74,49,46,34,93,88,44,62,92,71,18,40,69,66,16,36,54,33,52,53,38,25,61,54,26,54,59,50,52,57,54,47,56,52,50,53,52,51,53,53,51,51,54,51,53,53,53,54,65,72,76,108